Protein AF-A0A9D7B923-F1 (afdb_monomer_lite)

Secondary structure (DSSP, 8-state):
-------------------------------PPEEEEEEEESS---HHHHHHHHHHHHTT-TT-EEEEETTEEEEEEETTS-HHHHHHHHTTSSS-EEE-TTS--TT-------S-HHHHHHHHHHHHHHHHHH-HHHHHHHHH-----

Sequence (149 aa):
MKLKLTESGSRLLRMSCMAIAFTALAHGAWAQAQAVYHFRCDGLLDGITFKHAAENLNGLDAQALLSSDAEFLKVRIDASIPYERILRALNAGARQFQPAVGATAQGFPTRVDTGDPAGDDLRYTIAKEAWIAVHPQQYQQMIGDSPQR

Radius of gyration: 28.77 Å; chains: 1; bounding box: 76×55×81 Å

Structure (mmCIF, N/CA/C/O backbone):
data_AF-A0A9D7B923-F1
#
_entry.id   AF-A0A9D7B923-F1
#
loop_
_atom_site.group_PDB
_atom_site.id
_atom_site.type_symbol
_atom_site.label_atom_id
_atom_site.label_alt_id
_atom_site.label_comp_id
_atom_site.label_asym_id
_atom_site.label_entity_id
_atom_site.label_seq_id
_atom_site.pdbx_PDB_ins_code
_atom_site.Cartn_x
_atom_site.Cartn_y
_atom_site.Cartn_z
_atom_site.occupancy
_atom_site.B_iso_or_equiv
_atom_site.auth_seq_id
_atom_site.auth_comp_id
_atom_site.auth_asym_id
_atom_site.auth_atom_id
_atom_site.pdbx_PDB_model_num
ATOM 1 N N . MET A 1 1 ? -61.642 38.251 54.324 1.00 45.31 1 MET A N 1
ATOM 2 C CA . MET A 1 1 ? -61.702 37.193 53.293 1.00 45.31 1 MET A CA 1
ATOM 3 C C . MET A 1 1 ? -60.296 36.906 52.774 1.00 45.31 1 MET A C 1
ATOM 5 O O . MET A 1 1 ? -59.820 37.653 51.934 1.00 45.31 1 MET A O 1
ATOM 9 N N . LYS A 1 2 ? -59.613 35.891 53.322 1.00 39.62 2 LYS A N 1
ATOM 10 C CA . LYS A 1 2 ? -58.715 34.940 52.626 1.00 39.62 2 LYS A CA 1
ATOM 11 C C . LYS A 1 2 ? -58.104 33.977 53.656 1.00 39.62 2 LYS A C 1
ATOM 13 O O . LYS A 1 2 ? -57.858 34.360 54.794 1.00 39.62 2 LYS A O 1
ATOM 18 N N . LEU A 1 3 ? -58.039 32.713 53.251 1.00 34.59 3 LEU A N 1
ATOM 19 C CA . LEU A 1 3 ? -58.028 31.497 54.063 1.00 34.59 3 LEU A CA 1
ATOM 20 C C . LEU A 1 3 ? -56.738 31.241 54.862 1.00 34.59 3 LEU A C 1
ATOM 22 O O . LEU A 1 3 ? -55.639 31.512 54.388 1.00 34.59 3 LEU A O 1
ATOM 26 N N . LYS A 1 4 ? -56.905 30.601 56.030 1.00 43.16 4 LYS A N 1
ATOM 27 C CA . LYS A 1 4 ? -55.890 29.742 56.656 1.00 43.16 4 LYS A CA 1
ATOM 28 C C . LYS A 1 4 ? -55.718 28.478 55.802 1.00 43.16 4 LYS A C 1
ATOM 30 O O . LYS A 1 4 ? -56.723 27.847 55.487 1.00 43.16 4 LYS A O 1
ATOM 35 N N . LEU A 1 5 ? -54.480 28.074 55.519 1.00 44.47 5 LEU A N 1
ATOM 36 C CA . LEU A 1 5 ? -54.145 26.684 55.198 1.00 44.47 5 LEU A CA 1
ATOM 37 C C . LEU A 1 5 ? -53.118 26.185 56.222 1.00 44.47 5 LEU A C 1
ATOM 39 O O . LEU A 1 5 ? -51.976 26.634 56.264 1.00 44.47 5 LEU A O 1
ATOM 43 N N . THR A 1 6 ? -53.587 25.297 57.086 1.00 47.22 6 THR A N 1
ATOM 44 C CA . THR A 1 6 ? -52.816 24.335 57.879 1.00 47.22 6 THR A CA 1
ATOM 45 C C . THR A 1 6 ? -52.580 23.084 57.041 1.00 47.22 6 THR A C 1
ATOM 47 O O . THR A 1 6 ? -53.530 22.653 56.405 1.00 47.22 6 THR A O 1
ATOM 50 N N . GLU A 1 7 ? -51.376 22.505 57.102 1.00 46.28 7 GLU A N 1
ATOM 51 C CA . GLU A 1 7 ? -51.064 21.054 57.143 1.00 46.28 7 GLU A CA 1
ATOM 52 C C . GLU A 1 7 ? -49.528 20.895 57.060 1.00 46.28 7 GLU A C 1
ATOM 54 O O . GLU A 1 7 ? -48.886 21.412 56.152 1.00 46.28 7 GLU A O 1
ATOM 59 N N . SER A 1 8 ? -48.859 20.470 58.142 1.00 46.41 8 SER A N 1
ATOM 60 C CA . SER A 1 8 ? -48.472 19.066 58.407 1.00 46.41 8 SER A CA 1
ATOM 61 C C . SER A 1 8 ? -47.769 18.442 57.194 1.00 46.41 8 SER A C 1
ATOM 63 O O . SER A 1 8 ? -48.383 18.209 56.170 1.00 46.41 8 SER A O 1
ATOM 65 N N . GLY A 1 9 ? -46.462 18.190 57.198 1.00 40.19 9 GLY A N 1
ATOM 66 C CA . GLY A 1 9 ? -45.768 17.383 58.192 1.00 40.19 9 GLY A CA 1
ATOM 67 C C . GLY A 1 9 ? -45.787 15.913 57.759 1.00 40.19 9 GLY A C 1
ATOM 68 O O . GLY A 1 9 ? -46.853 15.331 57.620 1.00 40.19 9 GLY A O 1
ATOM 69 N N . SER A 1 10 ? -44.590 15.324 57.665 1.00 39.59 10 SER A N 1
ATOM 70 C CA . SER A 1 10 ? -44.256 13.887 57.693 1.00 39.59 10 SER A CA 1
ATOM 71 C C . SER A 1 10 ? -44.030 13.092 56.384 1.00 39.59 10 SER A C 1
ATOM 73 O O . SER A 1 10 ? -44.947 12.726 55.669 1.00 39.59 10 SER A O 1
ATOM 75 N N . ARG A 1 11 ? -42.742 12.723 56.223 1.00 42.50 11 ARG A N 1
ATOM 76 C CA . ARG A 1 11 ? -42.184 11.362 56.014 1.00 42.50 11 ARG A CA 1
ATOM 77 C C . ARG A 1 11 ? -42.463 10.683 54.658 1.00 42.50 11 ARG A C 1
ATOM 79 O O . ARG A 1 11 ? -43.583 10.347 54.328 1.00 42.50 11 ARG A O 1
ATOM 86 N N . LEU A 1 12 ? -41.437 10.552 53.811 1.00 47.22 12 LEU A N 1
ATOM 87 C C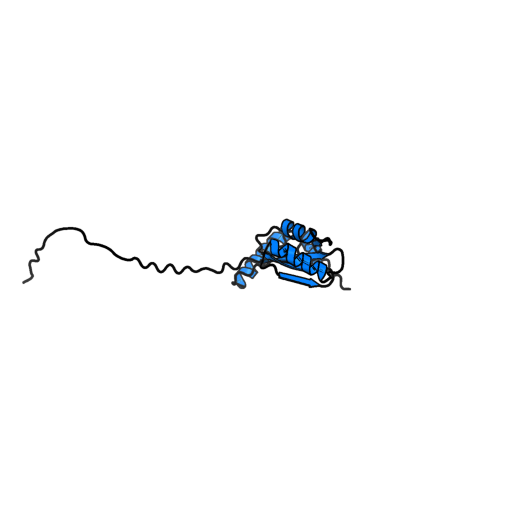A . LEU A 1 12 ? -40.495 9.411 53.725 1.00 47.22 12 LEU A CA 1
ATOM 88 C C . LEU A 1 12 ? -41.120 8.097 53.207 1.00 47.22 12 LEU A C 1
ATOM 90 O O . LEU A 1 12 ? -41.985 7.514 53.846 1.00 47.22 12 LEU A O 1
ATOM 94 N N . LEU A 1 13 ? -40.511 7.610 52.115 1.00 45.00 13 LEU A N 1
ATOM 95 C CA . LEU A 1 13 ? -40.588 6.284 51.484 1.00 45.00 13 LEU A CA 1
ATOM 96 C C . LEU A 1 13 ? -41.872 5.888 50.736 1.00 45.00 13 LEU A C 1
ATOM 98 O O . LEU A 1 13 ? -42.853 5.457 51.331 1.00 45.00 13 LEU A O 1
ATOM 102 N N . ARG A 1 14 ? -41.744 5.810 49.404 1.00 44.84 14 ARG A N 1
ATOM 103 C CA . ARG A 1 14 ? -41.861 4.566 48.606 1.00 44.84 14 ARG A CA 1
ATOM 104 C C . ARG A 1 14 ? -41.412 4.866 47.167 1.00 44.84 14 ARG A C 1
ATOM 106 O O . ARG A 1 14 ? -41.916 5.784 46.543 1.00 44.84 14 ARG A O 1
ATOM 113 N N . MET A 1 15 ? -40.268 4.302 46.775 1.00 39.12 15 MET A N 1
ATOM 114 C CA . MET A 1 15 ? -40.168 3.176 45.826 1.00 39.12 15 MET A CA 1
ATOM 115 C C . MET A 1 15 ? -40.487 3.592 44.381 1.00 39.12 15 MET A C 1
ATOM 117 O O . MET A 1 15 ? -41.631 3.854 44.049 1.00 39.12 15 MET A O 1
ATOM 121 N N . SER A 1 16 ? -39.460 3.827 43.560 1.00 42.50 16 SER A N 1
ATOM 122 C CA . SER A 1 16 ? -38.856 2.830 42.648 1.00 42.50 16 SER A CA 1
ATOM 123 C C . SER A 1 16 ? -39.647 2.679 41.347 1.00 42.50 16 SER A C 1
ATOM 125 O O . SER A 1 16 ? -40.755 2.164 41.372 1.00 42.50 16 SER A O 1
ATOM 127 N N . CYS A 1 17 ? -39.051 3.059 40.212 1.00 34.62 17 CYS A N 1
ATOM 128 C CA . CYS A 1 17 ? -38.683 2.122 39.139 1.00 34.62 17 CYS A CA 1
ATOM 129 C C . CYS A 1 17 ? -38.390 2.832 37.808 1.00 34.62 17 CYS A C 1
ATOM 131 O O . CYS A 1 17 ? -39.161 3.652 37.329 1.00 34.62 17 CYS A O 1
ATOM 133 N N . MET A 1 18 ? -37.289 2.380 37.203 1.00 44.44 18 MET A N 1
ATOM 134 C CA . MET A 1 18 ? -36.939 2.434 35.783 1.00 44.44 18 MET A CA 1
ATOM 135 C C . MET A 1 18 ? -36.620 3.792 35.155 1.00 44.44 18 MET A C 1
ATOM 137 O O . MET A 1 18 ? -37.385 4.394 34.410 1.00 44.44 18 MET A O 1
ATOM 141 N N . ALA A 1 19 ? -35.347 4.143 35.330 1.00 47.00 19 ALA A N 1
ATOM 142 C CA . ALA A 1 19 ? -34.530 4.650 34.243 1.00 47.00 19 ALA A CA 1
ATOM 143 C C . ALA A 1 19 ? -34.692 3.767 32.990 1.00 47.00 19 ALA A C 1
ATOM 145 O O . ALA A 1 19 ? -34.266 2.614 32.980 1.00 47.00 19 ALA A O 1
ATOM 146 N N . ILE A 1 20 ? -35.263 4.325 31.926 1.00 50.69 20 ILE A N 1
ATOM 147 C CA . ILE A 1 20 ? -34.960 3.891 30.562 1.00 50.69 20 ILE A CA 1
ATOM 148 C C . ILE A 1 20 ? -34.085 4.994 29.980 1.00 50.69 20 ILE A C 1
ATOM 150 O O . ILE A 1 20 ? -34.534 5.877 29.253 1.00 50.69 20 ILE A O 1
ATOM 154 N N . ALA A 1 21 ? -32.810 4.965 30.366 1.00 46.59 21 ALA A N 1
ATOM 155 C CA . ALA A 1 21 ? -31.780 5.528 29.521 1.00 46.59 21 ALA A CA 1
ATOM 156 C C . ALA A 1 21 ? -31.764 4.649 28.269 1.00 46.59 21 ALA A C 1
ATOM 158 O O . ALA A 1 21 ? -31.227 3.544 28.285 1.00 46.59 21 ALA A O 1
ATOM 159 N N . PHE A 1 22 ? -32.420 5.109 27.204 1.00 44.16 22 PHE A N 1
ATOM 160 C CA . PHE A 1 22 ? -32.142 4.624 25.861 1.00 44.16 22 PHE A CA 1
ATOM 161 C C . PHE A 1 22 ? -30.697 5.032 25.556 1.00 44.16 22 PHE A C 1
ATOM 163 O O . PHE A 1 22 ? -30.426 6.074 24.963 1.00 44.16 22 PHE A O 1
ATOM 170 N N . THR A 1 23 ? -29.740 4.225 26.012 1.00 48.28 23 THR A N 1
ATOM 171 C CA . THR A 1 23 ? -28.435 4.133 25.379 1.00 48.28 23 THR A CA 1
ATOM 172 C C . THR A 1 23 ? -28.710 3.611 23.982 1.00 48.28 23 THR A C 1
ATOM 174 O O . THR A 1 23 ? -28.737 2.410 23.723 1.00 48.28 23 THR A O 1
ATOM 177 N N . ALA A 1 24 ? -28.946 4.545 23.061 1.00 46.66 24 ALA A N 1
ATOM 178 C CA . ALA A 1 24 ? -28.570 4.338 21.685 1.00 46.66 24 ALA A CA 1
ATOM 179 C C . ALA A 1 24 ? -27.081 3.990 21.727 1.00 46.66 24 ALA A C 1
ATOM 181 O O . ALA A 1 24 ? -26.216 4.862 21.783 1.00 46.66 24 ALA A O 1
ATOM 182 N N . LEU A 1 25 ? -26.789 2.690 21.773 1.00 48.19 25 LEU A N 1
ATOM 183 C CA . LEU A 1 25 ? -25.551 2.138 21.267 1.00 48.19 25 LEU A CA 1
ATOM 184 C C . LEU A 1 25 ? -25.547 2.495 19.785 1.00 48.19 25 LEU A C 1
ATOM 186 O O . LEU A 1 25 ? -25.887 1.683 18.924 1.00 48.19 25 LEU A O 1
ATOM 190 N N . ALA A 1 26 ? -25.184 3.746 19.504 1.00 48.62 26 ALA A N 1
ATOM 191 C CA . ALA A 1 26 ? -24.460 4.094 18.313 1.00 48.62 26 ALA A CA 1
ATOM 192 C C . ALA A 1 26 ? -23.210 3.214 18.357 1.00 48.62 26 ALA A C 1
ATOM 194 O O . ALA A 1 26 ? -22.151 3.605 18.841 1.00 48.62 26 ALA A O 1
ATOM 195 N N . HIS A 1 27 ? -23.366 1.980 17.883 1.00 44.25 27 HIS A N 1
ATOM 196 C CA . HIS A 1 27 ? -22.305 1.284 17.197 1.00 44.25 27 HIS A CA 1
ATOM 197 C C . HIS A 1 27 ? -21.998 2.186 16.010 1.00 44.25 27 HIS A C 1
ATOM 199 O O . HIS A 1 27 ? -22.520 1.995 14.914 1.00 44.25 27 HIS A O 1
ATOM 205 N N . GLY A 1 28 ? -21.231 3.251 16.261 1.00 45.72 28 GLY A N 1
ATOM 206 C CA . GLY A 1 28 ? -20.488 3.890 15.206 1.00 45.72 28 GLY A CA 1
ATOM 207 C C . GLY A 1 28 ? -19.763 2.737 14.547 1.00 45.72 28 GLY A C 1
ATOM 208 O O . GLY A 1 28 ? -18.985 2.044 15.198 1.00 45.72 28 GLY A O 1
ATOM 209 N N . ALA A 1 29 ? -20.105 2.443 13.302 1.00 47.56 29 ALA A N 1
ATOM 210 C CA . ALA A 1 29 ? -19.174 1.762 12.440 1.00 47.56 29 ALA A CA 1
ATOM 211 C C . ALA A 1 29 ? -17.992 2.729 12.375 1.00 47.56 29 ALA A C 1
ATOM 213 O O . ALA A 1 29 ? -18.034 3.716 11.643 1.00 47.56 29 ALA A O 1
ATOM 214 N N . TRP A 1 30 ? -17.014 2.544 13.263 1.00 51.00 30 TRP A N 1
ATOM 215 C CA . TRP A 1 30 ? -15.737 3.219 13.147 1.00 51.00 30 TRP A CA 1
ATOM 216 C C . TRP A 1 30 ? -15.220 2.726 11.806 1.00 51.00 30 TRP A C 1
ATOM 218 O O . TRP A 1 30 ? -14.840 1.562 11.690 1.00 51.00 30 TRP A O 1
ATOM 228 N N . ALA A 1 31 ? -15.341 3.556 10.770 1.00 56.06 31 ALA A N 1
ATOM 229 C CA . ALA A 1 31 ? -14.687 3.301 9.506 1.00 56.06 31 ALA A CA 1
ATOM 230 C C . ALA A 1 31 ? -13.211 3.111 9.860 1.00 56.06 31 ALA A C 1
ATOM 232 O O . ALA A 1 31 ? -12.550 4.060 10.285 1.00 56.06 31 ALA A O 1
ATOM 233 N N . GLN A 1 32 ? -12.736 1.862 9.832 1.00 64.94 32 GLN A N 1
ATOM 234 C CA . GLN A 1 32 ? -11.333 1.577 10.089 1.00 64.94 32 GLN A CA 1
ATOM 235 C C . GLN A 1 32 ? -10.568 2.344 9.021 1.00 64.94 32 GLN A C 1
ATOM 237 O O . GLN A 1 32 ? -10.787 2.125 7.829 1.00 64.94 32 GLN A O 1
ATOM 242 N N . ALA A 1 33 ? -9.749 3.305 9.445 1.00 77.31 33 ALA A N 1
ATOM 243 C CA . ALA A 1 33 ? -8.939 4.079 8.525 1.00 77.31 33 ALA A CA 1
ATOM 244 C C . ALA A 1 33 ? -8.099 3.090 7.709 1.00 77.31 33 ALA A C 1
ATOM 246 O O . ALA A 1 33 ? -7.340 2.312 8.282 1.00 77.31 33 ALA A O 1
ATOM 247 N N . GLN A 1 34 ? -8.269 3.075 6.389 1.00 82.62 34 GLN A N 1
ATOM 248 C CA . GLN A 1 34 ? -7.497 2.207 5.506 1.00 82.62 34 GLN A CA 1
ATOM 249 C C . GLN A 1 34 ? -6.361 3.006 4.872 1.00 82.62 34 GLN A C 1
ATOM 251 O O . GLN A 1 34 ? -6.581 4.083 4.320 1.00 82.62 34 GLN A O 1
ATOM 256 N N . ALA A 1 35 ? -5.150 2.465 4.936 1.00 81.69 35 ALA A N 1
ATOM 257 C CA . ALA A 1 35 ? -3.984 2.968 4.230 1.00 81.69 35 ALA A CA 1
ATOM 258 C C . ALA A 1 35 ? -3.813 2.229 2.899 1.00 81.69 35 ALA A C 1
ATOM 260 O O . ALA A 1 35 ? -4.223 1.077 2.746 1.00 81.69 35 ALA A O 1
ATOM 261 N N . VAL A 1 36 ? -3.196 2.901 1.927 1.00 86.62 36 VAL A N 1
ATOM 262 C CA . VAL A 1 36 ? -2.882 2.330 0.615 1.00 86.62 36 VAL A CA 1
ATOM 263 C C . VAL A 1 36 ? -1.372 2.312 0.425 1.00 86.62 36 VAL A C 1
ATOM 265 O O . VAL A 1 36 ? -0.727 3.356 0.478 1.00 86.62 36 VAL A O 1
ATOM 268 N N . TYR A 1 37 ? -0.829 1.129 0.157 1.00 85.56 37 TYR A N 1
ATOM 269 C CA . TYR A 1 37 ? 0.584 0.888 -0.102 1.00 85.56 37 TYR A CA 1
ATOM 270 C C . TYR A 1 37 ? 0.784 0.296 -1.487 1.00 85.56 37 TYR A C 1
ATOM 272 O O . TYR A 1 37 ? -0.090 -0.380 -2.033 1.00 85.56 37 TYR A O 1
ATOM 280 N N . HIS A 1 38 ? 1.961 0.533 -2.043 1.00 88.62 38 HIS A N 1
ATOM 281 C CA . HIS A 1 38 ? 2.341 0.040 -3.353 1.00 88.62 38 HIS A CA 1
ATOM 282 C C . HIS A 1 38 ? 3.679 -0.677 -3.254 1.00 88.62 38 HIS A C 1
ATOM 284 O O . HIS A 1 38 ? 4.656 -0.164 -2.700 1.00 88.62 38 HIS A O 1
ATOM 290 N N . PHE A 1 39 ? 3.715 -1.867 -3.827 1.00 90.31 39 PHE A N 1
ATOM 291 C CA . PHE A 1 39 ? 4.875 -2.732 -3.841 1.00 90.31 39 PHE A CA 1
ATOM 292 C C . PHE A 1 39 ? 5.202 -3.111 -5.273 1.00 90.31 39 PHE A C 1
ATOM 294 O O . PHE A 1 39 ? 4.320 -3.199 -6.125 1.00 90.31 39 PHE A O 1
ATOM 301 N N . ARG A 1 40 ? 6.482 -3.345 -5.524 1.00 91.75 40 ARG A N 1
ATOM 302 C CA . ARG A 1 40 ? 6.984 -3.940 -6.753 1.00 91.75 40 ARG A CA 1
ATOM 303 C C . ARG A 1 40 ? 7.479 -5.341 -6.426 1.00 91.75 40 ARG A C 1
ATOM 305 O O . ARG A 1 40 ? 8.251 -5.509 -5.486 1.00 91.75 40 ARG A O 1
ATOM 312 N N . CYS A 1 41 ? 7.024 -6.325 -7.179 1.00 93.00 41 CYS A N 1
ATOM 313 C CA . CYS A 1 41 ? 7.484 -7.703 -7.127 1.00 93.00 41 CYS A CA 1
ATOM 314 C C . CYS A 1 41 ? 8.768 -7.853 -7.965 1.00 93.00 41 CYS A C 1
ATOM 316 O O . CYS A 1 41 ? 8.960 -7.142 -8.951 1.00 93.00 41 CYS A O 1
ATOM 318 N N . ASP A 1 42 ? 9.652 -8.777 -7.588 1.00 90.56 42 ASP A N 1
ATOM 319 C CA . ASP A 1 42 ? 10.888 -9.110 -8.321 1.00 90.56 42 ASP A CA 1
ATOM 320 C C . ASP A 1 42 ? 10.659 -9.783 -9.694 1.00 90.56 42 ASP A C 1
ATOM 322 O O . ASP A 1 42 ? 11.606 -10.081 -10.423 1.00 90.56 42 ASP A O 1
ATOM 326 N N . GLY A 1 43 ? 9.397 -10.002 -10.060 1.00 88.25 43 GLY A N 1
ATOM 327 C CA . GLY A 1 43 ? 8.949 -10.512 -11.346 1.00 88.25 43 GLY A CA 1
ATOM 328 C C . GLY A 1 43 ? 7.454 -10.267 -11.546 1.00 88.25 43 GLY A C 1
ATOM 329 O O . GLY A 1 43 ? 6.790 -9.670 -10.697 1.00 88.25 43 GLY A O 1
ATOM 330 N N . LEU A 1 44 ? 6.914 -10.753 -12.666 1.00 88.00 44 LEU A N 1
ATOM 331 C CA . LEU A 1 44 ? 5.484 -10.650 -12.965 1.00 88.00 44 LEU A CA 1
ATOM 332 C C . LEU A 1 44 ? 4.638 -11.312 -11.868 1.00 88.00 44 LEU A C 1
ATOM 334 O O . LEU A 1 44 ? 4.914 -12.444 -11.461 1.00 88.00 44 LEU A O 1
ATOM 338 N N . LEU A 1 45 ? 3.587 -10.615 -11.429 1.00 90.25 45 LEU A N 1
ATOM 339 C CA . LEU A 1 45 ? 2.584 -11.157 -10.517 1.00 90.25 45 LEU A CA 1
ATOM 340 C C . LEU A 1 45 ? 1.684 -12.131 -11.275 1.00 90.25 45 LEU A C 1
ATOM 342 O O . LEU A 1 45 ? 0.723 -11.741 -11.936 1.00 90.25 45 LEU A O 1
ATOM 346 N N . ASP A 1 46 ? 2.001 -13.418 -11.172 1.00 91.81 46 ASP A N 1
ATOM 347 C CA . ASP A 1 46 ? 1.093 -14.479 -11.590 1.00 91.81 46 ASP A CA 1
ATOM 348 C C . ASP A 1 46 ? -0.015 -14.720 -10.547 1.00 91.81 46 ASP A C 1
ATOM 350 O O . ASP A 1 46 ? 0.024 -14.232 -9.412 1.00 91.81 46 ASP A O 1
ATOM 354 N N . GLY A 1 47 ? -1.033 -15.494 -10.933 1.00 91.69 47 GLY A N 1
ATOM 355 C CA . GLY A 1 47 ? -2.172 -15.778 -10.057 1.00 91.69 47 GLY A CA 1
ATOM 356 C C . GLY A 1 47 ? -1.789 -16.512 -8.767 1.00 91.69 47 GLY A C 1
ATOM 357 O O . GLY A 1 47 ? -2.459 -16.342 -7.752 1.00 91.69 47 GLY A O 1
ATOM 358 N N . ILE A 1 48 ? -0.705 -17.295 -8.778 1.00 93.69 48 ILE A N 1
ATOM 359 C CA . ILE A 1 48 ? -0.223 -18.031 -7.600 1.00 93.69 48 ILE A CA 1
ATOM 360 C C . ILE A 1 48 ? 0.424 -17.063 -6.607 1.00 93.69 48 ILE A C 1
ATOM 362 O O . ILE A 1 48 ? 0.073 -17.057 -5.428 1.00 93.69 48 ILE A O 1
ATOM 366 N N . THR A 1 49 ? 1.318 -16.202 -7.086 1.00 93.44 49 THR A N 1
ATOM 367 C CA . THR A 1 49 ? 1.981 -15.163 -6.292 1.00 93.44 49 THR A CA 1
ATOM 368 C C . THR A 1 49 ? 0.957 -14.195 -5.711 1.00 93.44 49 THR A C 1
ATOM 370 O O . THR A 1 49 ? 0.998 -13.904 -4.516 1.00 93.44 49 THR A O 1
ATOM 373 N N . PHE A 1 50 ? 0.003 -13.736 -6.529 1.00 94.88 50 PHE A N 1
ATOM 374 C CA . PHE A 1 50 ? -1.073 -12.856 -6.076 1.00 94.88 50 PHE A CA 1
ATOM 375 C C . PHE A 1 50 ? -1.929 -13.520 -4.990 1.00 94.88 50 PHE A C 1
ATOM 377 O O . PHE A 1 50 ? -2.218 -12.902 -3.965 1.00 94.88 50 PHE A O 1
ATOM 384 N N . LYS A 1 51 ? -2.294 -14.796 -5.176 1.00 95.44 51 LYS A N 1
ATOM 385 C CA . LYS A 1 51 ? -3.061 -15.559 -4.185 1.00 95.44 51 LYS A CA 1
ATOM 386 C C . LYS A 1 51 ? -2.312 -15.674 -2.856 1.00 95.44 51 LYS A C 1
ATOM 388 O O . LYS A 1 51 ? -2.901 -15.396 -1.817 1.00 95.44 51 LYS A O 1
ATOM 393 N N . HIS A 1 52 ? -1.026 -16.018 -2.880 1.00 95.38 52 HIS A N 1
ATOM 394 C CA . HIS A 1 52 ? -0.219 -16.084 -1.660 1.00 95.38 52 HIS A CA 1
ATOM 395 C C . HIS A 1 52 ? -0.093 -14.724 -0.967 1.00 95.38 52 HIS A C 1
ATOM 397 O O . HIS A 1 52 ? -0.207 -14.652 0.254 1.00 95.38 52 HIS A O 1
ATOM 403 N N . ALA A 1 53 ? 0.082 -13.637 -1.725 1.00 95.50 53 ALA A N 1
ATOM 404 C CA . ALA A 1 53 ? 0.082 -12.290 -1.162 1.00 95.50 53 ALA A CA 1
ATOM 405 C C . ALA A 1 53 ? -1.251 -11.973 -0.460 1.00 95.50 53 ALA A C 1
ATOM 407 O O . ALA A 1 53 ? -1.246 -11.467 0.662 1.00 95.50 53 ALA A O 1
ATOM 408 N N . ALA A 1 54 ? -2.386 -12.320 -1.076 1.00 96.00 54 ALA A N 1
ATOM 409 C CA . ALA A 1 54 ? -3.707 -12.133 -0.480 1.00 96.00 54 ALA A CA 1
ATOM 410 C C . ALA A 1 54 ? -3.893 -12.961 0.802 1.00 96.00 54 ALA A C 1
ATOM 412 O O . ALA A 1 54 ? -4.346 -12.425 1.808 1.00 96.00 54 ALA A O 1
ATOM 413 N N . GLU A 1 55 ? -3.502 -14.238 0.802 1.00 97.12 55 GLU A N 1
ATOM 414 C CA . GLU A 1 55 ? -3.583 -15.114 1.981 1.00 97.12 55 GLU A CA 1
ATOM 415 C C . GLU A 1 55 ? -2.714 -14.600 3.138 1.00 97.12 55 GLU A C 1
ATOM 417 O O . GLU A 1 55 ? -3.174 -14.537 4.281 1.00 97.12 55 GLU A O 1
ATOM 422 N N . ASN A 1 56 ? -1.485 -14.169 2.842 1.00 96.19 56 ASN A N 1
ATOM 423 C CA . ASN A 1 56 ? -0.569 -13.628 3.844 1.00 96.19 56 ASN A CA 1
ATOM 424 C C . ASN A 1 56 ? -1.099 -12.324 4.456 1.00 96.19 56 ASN A C 1
ATOM 426 O O . ASN A 1 56 ? -0.999 -12.128 5.668 1.00 96.19 56 ASN A O 1
ATOM 430 N N . LEU A 1 57 ? -1.681 -11.439 3.640 1.00 96.25 57 LEU A N 1
ATOM 431 C CA . LEU A 1 57 ? -2.268 -10.188 4.122 1.00 96.25 57 LEU A CA 1
ATOM 432 C C . LEU A 1 57 ? -3.596 -10.397 4.849 1.00 96.25 57 LEU A C 1
ATOM 434 O O . LEU A 1 57 ? -3.848 -9.693 5.821 1.00 96.25 57 LEU A O 1
ATOM 438 N N . ASN A 1 58 ? -4.390 -11.399 4.470 1.00 95.50 58 ASN A N 1
ATOM 439 C CA . ASN A 1 58 ? -5.608 -11.775 5.189 1.00 95.50 58 ASN A CA 1
ATOM 440 C C . ASN A 1 58 ? -5.318 -12.200 6.643 1.00 95.50 58 ASN A C 1
ATOM 442 O O . ASN A 1 58 ? -6.153 -12.015 7.524 1.00 95.50 58 ASN A O 1
ATOM 446 N N . GLY A 1 59 ? -4.118 -12.731 6.914 1.00 93.38 59 GLY A N 1
ATOM 447 C CA . GLY A 1 59 ? -3.651 -13.013 8.276 1.00 93.38 59 GLY A CA 1
ATOM 448 C C . GLY A 1 59 ? -3.325 -11.766 9.111 1.00 93.38 59 GLY A C 1
ATOM 449 O O . GLY A 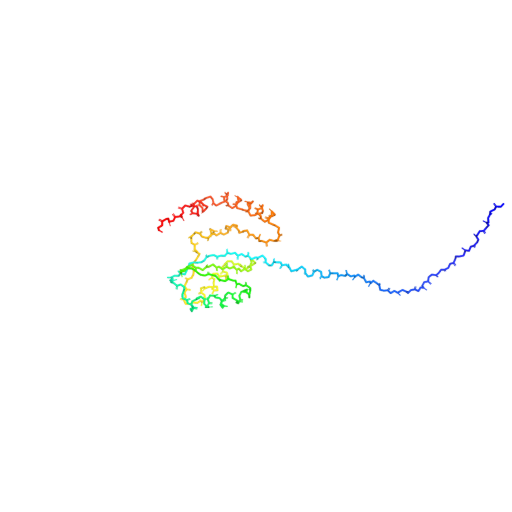1 59 ? -3.249 -11.861 10.336 1.00 93.38 59 GLY A O 1
ATOM 450 N N . LEU A 1 60 ? -3.127 -10.609 8.472 1.00 93.81 60 LEU A N 1
ATOM 451 C CA . LEU A 1 60 ? -2.927 -9.316 9.133 1.00 93.81 60 LEU A CA 1
ATOM 452 C C . LEU A 1 60 ? -4.236 -8.527 9.243 1.00 93.81 60 LEU A C 1
ATOM 454 O O . LEU A 1 60 ? -4.514 -7.950 10.290 1.00 93.81 60 LEU A O 1
ATOM 458 N N . ASP A 1 61 ? -5.018 -8.514 8.166 1.00 95.62 61 ASP A N 1
ATOM 459 C CA . ASP A 1 61 ? -6.286 -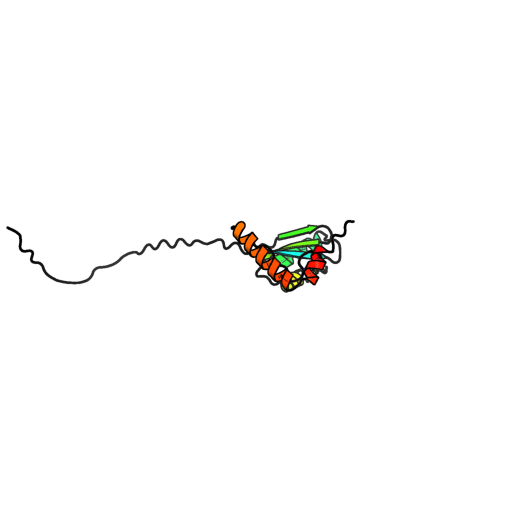7.804 8.040 1.00 95.62 61 ASP A CA 1
ATOM 460 C C . ASP A 1 61 ? -7.215 -8.569 7.090 1.00 95.62 61 ASP A C 1
ATOM 462 O O . ASP A 1 61 ? -6.965 -8.666 5.887 1.00 95.62 61 ASP A O 1
ATOM 466 N N . ALA A 1 62 ? -8.328 -9.071 7.624 1.00 94.56 62 ALA A N 1
ATOM 467 C CA . ALA A 1 62 ? -9.333 -9.789 6.844 1.00 94.56 62 ALA A CA 1
ATOM 468 C C . ALA A 1 62 ? -10.083 -8.898 5.831 1.00 94.56 62 ALA A C 1
ATOM 470 O O . ALA A 1 62 ? -10.823 -9.408 4.991 1.00 94.56 62 ALA A O 1
ATOM 471 N N . GLN A 1 63 ? -9.936 -7.573 5.919 1.00 93.12 63 GLN A N 1
ATOM 472 C CA . GLN A 1 63 ? -10.508 -6.589 4.995 1.00 93.12 63 GLN A CA 1
ATOM 473 C C . GLN A 1 63 ? -9.479 -6.052 3.987 1.00 93.12 63 GLN A C 1
ATOM 475 O O . GLN A 1 63 ? -9.789 -5.117 3.237 1.00 93.12 63 GLN A O 1
ATOM 480 N N . ALA A 1 64 ? -8.272 -6.630 3.943 1.00 94.12 64 ALA A N 1
ATOM 481 C CA . ALA A 1 64 ? -7.242 -6.224 3.000 1.00 94.12 64 ALA A CA 1
ATOM 482 C C . ALA A 1 64 ? -7.724 -6.406 1.552 1.00 94.12 64 ALA A C 1
ATOM 484 O O . ALA A 1 64 ? -8.143 -7.491 1.147 1.00 94.12 64 ALA A O 1
ATOM 485 N N . LEU A 1 65 ? -7.626 -5.348 0.744 1.00 93.88 65 LEU A N 1
ATOM 486 C CA . LEU A 1 65 ? -7.892 -5.406 -0.692 1.00 93.88 65 LEU A CA 1
ATOM 487 C C . LEU A 1 65 ? -6.598 -5.293 -1.482 1.00 93.88 65 LEU A C 1
ATOM 489 O O . LEU A 1 65 ? -5.764 -4.427 -1.220 1.00 93.88 65 LEU A O 1
ATOM 493 N N . LEU A 1 66 ? -6.467 -6.148 -2.490 1.00 94.19 66 LEU A N 1
ATOM 494 C CA . LEU A 1 66 ? -5.310 -6.198 -3.365 1.00 94.19 66 LEU A CA 1
ATOM 495 C C . LEU A 1 66 ? -5.744 -5.926 -4.804 1.00 94.19 66 LEU A C 1
ATOM 497 O O . LEU A 1 66 ? -6.783 -6.399 -5.260 1.00 94.19 66 LEU A O 1
ATOM 501 N N . SER A 1 67 ? -4.921 -5.183 -5.529 1.00 93.19 67 SER A N 1
ATOM 502 C CA . SER A 1 67 ? -5.008 -5.038 -6.979 1.00 93.19 67 SER A CA 1
ATOM 503 C C . SER A 1 67 ? -3.601 -5.097 -7.551 1.00 93.19 67 SER A C 1
ATOM 505 O O . SER A 1 67 ? -2.669 -4.595 -6.926 1.00 93.19 67 SER A O 1
ATOM 507 N N . SER A 1 68 ? -3.428 -5.725 -8.707 1.00 90.94 68 SER A N 1
ATOM 508 C CA . SER A 1 68 ? -2.123 -5.884 -9.344 1.00 90.94 68 SER A CA 1
ATOM 509 C C . SER A 1 68 ? -2.130 -5.379 -10.776 1.00 90.94 68 SER A C 1
ATOM 511 O O . SER A 1 68 ? -3.117 -5.562 -11.488 1.00 90.94 68 SER A O 1
ATOM 513 N N . ASP A 1 69 ? -0.999 -4.830 -11.200 1.00 87.25 69 ASP A N 1
ATOM 514 C CA . ASP A 1 69 ? -0.716 -4.465 -12.585 1.00 87.25 69 ASP A CA 1
ATOM 515 C C . ASP A 1 69 ? 0.728 -4.858 -12.926 1.00 87.25 69 ASP A C 1
ATOM 517 O O . ASP A 1 69 ? 1.676 -4.310 -12.364 1.00 87.25 69 ASP A O 1
ATOM 521 N N . ALA A 1 70 ? 0.894 -5.852 -13.804 1.00 88.50 70 ALA A N 1
ATOM 522 C CA . ALA A 1 70 ? 2.173 -6.470 -14.158 1.00 88.50 70 ALA A CA 1
ATOM 523 C C . ALA A 1 70 ? 3.022 -6.896 -12.938 1.00 88.50 70 ALA A C 1
ATOM 525 O O . ALA A 1 70 ? 2.802 -7.960 -12.366 1.00 88.50 70 ALA A O 1
ATOM 526 N N . GLU A 1 71 ? 4.014 -6.097 -12.554 1.00 88.94 71 GLU A N 1
ATOM 527 C CA . GLU A 1 71 ? 4.910 -6.335 -11.412 1.00 88.94 71 GLU A CA 1
ATOM 528 C C . GLU A 1 71 ? 4.544 -5.501 -10.175 1.00 88.94 71 GLU A C 1
ATOM 530 O O . GLU A 1 71 ? 5.191 -5.613 -9.135 1.00 88.94 71 GLU A O 1
ATOM 535 N N . PHE A 1 72 ? 3.504 -4.674 -10.255 1.00 88.88 72 PHE A N 1
ATOM 536 C CA . PHE A 1 72 ? 3.059 -3.809 -9.172 1.00 88.88 72 PHE A CA 1
ATOM 537 C C . PHE A 1 72 ? 1.878 -4.410 -8.421 1.00 88.88 72 PHE A C 1
ATOM 539 O O . PHE A 1 72 ? 0.932 -4.932 -9.010 1.00 88.88 72 PHE A O 1
ATOM 546 N N . LEU A 1 73 ? 1.910 -4.271 -7.099 1.00 92.25 73 LEU A N 1
ATOM 547 C CA . LEU A 1 73 ? 0.844 -4.656 -6.190 1.00 92.25 73 LEU A CA 1
ATOM 548 C C . LEU A 1 73 ? 0.408 -3.440 -5.375 1.00 92.25 73 LEU A C 1
ATOM 550 O O . LEU A 1 73 ? 1.195 -2.868 -4.621 1.00 92.25 73 LEU A O 1
ATOM 554 N N . LYS A 1 74 ? -0.862 -3.068 -5.496 1.00 92.38 74 LYS A N 1
ATOM 555 C CA . LYS A 1 74 ? -1.536 -2.090 -4.647 1.00 92.38 74 LYS A CA 1
ATOM 556 C C . LYS A 1 74 ? -2.265 -2.825 -3.529 1.00 92.38 74 LYS A C 1
ATOM 558 O O . LYS A 1 74 ? -3.083 -3.702 -3.795 1.00 92.38 74 LYS A O 1
ATOM 563 N N . VAL A 1 75 ? -1.999 -2.430 -2.293 1.00 92.88 75 VAL A N 1
ATOM 564 C CA . VAL A 1 75 ? -2.575 -3.013 -1.081 1.00 92.88 75 VAL A CA 1
ATOM 565 C C . VAL A 1 75 ? -3.330 -1.928 -0.336 1.00 92.88 75 VAL A C 1
ATOM 567 O O . VAL A 1 75 ? -2.745 -0.908 0.014 1.00 92.88 75 VAL A O 1
ATOM 570 N N . ARG A 1 76 ? -4.615 -2.146 -0.073 1.00 92.81 76 ARG A N 1
ATOM 571 C CA . ARG A 1 76 ? -5.415 -1.338 0.847 1.00 92.81 76 ARG A CA 1
ATOM 572 C C . ARG A 1 76 ? -5.661 -2.154 2.107 1.00 92.81 76 ARG A C 1
ATOM 574 O O . ARG A 1 76 ? -6.195 -3.252 2.001 1.00 92.81 76 ARG A O 1
ATOM 581 N N . ILE A 1 77 ? -5.262 -1.640 3.260 1.00 91.00 77 ILE A N 1
ATOM 582 C CA . ILE A 1 77 ? -5.238 -2.390 4.522 1.00 91.00 77 ILE A CA 1
ATOM 583 C C . ILE A 1 77 ? -5.460 -1.446 5.708 1.00 91.00 77 ILE A C 1
ATOM 585 O O . ILE A 1 77 ? -5.259 -0.241 5.560 1.00 91.00 77 ILE A O 1
ATOM 589 N N . ASP A 1 78 ? -5.878 -1.958 6.864 1.00 88.94 78 ASP A N 1
ATOM 590 C CA . ASP A 1 78 ? -5.995 -1.188 8.109 1.00 88.94 78 ASP A CA 1
ATOM 591 C C . ASP A 1 78 ? -4.718 -0.362 8.387 1.00 88.94 78 ASP A C 1
ATOM 593 O O . ASP A 1 78 ? -3.601 -0.883 8.450 1.00 88.94 78 ASP A O 1
ATOM 597 N N . ALA A 1 79 ? -4.888 0.954 8.541 1.00 82.44 79 ALA A N 1
ATOM 598 C CA . ALA A 1 79 ? -3.807 1.924 8.704 1.00 82.44 79 ALA A CA 1
ATOM 599 C C . ALA A 1 79 ? -3.044 1.783 10.030 1.00 82.44 79 ALA A C 1
ATOM 601 O O . ALA A 1 79 ? -1.955 2.340 10.172 1.00 82.44 79 ALA A O 1
ATOM 602 N N . SER A 1 80 ? -3.592 1.058 11.008 1.00 83.50 80 SER A N 1
ATOM 603 C CA . SER A 1 80 ? -2.890 0.738 12.256 1.00 83.50 80 SER A CA 1
ATOM 604 C C . SER A 1 80 ? -1.799 -0.319 12.071 1.00 83.50 80 SER A C 1
ATOM 606 O O . SER A 1 80 ? -0.949 -0.482 12.950 1.00 83.50 80 SER A O 1
ATOM 608 N N . ILE A 1 81 ? -1.791 -1.031 10.939 1.00 82.62 81 ILE A N 1
ATOM 609 C CA . ILE A 1 81 ? -0.813 -2.079 10.656 1.00 82.62 81 ILE A CA 1
ATOM 610 C C . ILE A 1 81 ? 0.495 -1.441 10.175 1.00 82.62 81 ILE A C 1
ATOM 612 O O . ILE A 1 81 ? 0.515 -0.788 9.131 1.00 82.62 81 ILE A O 1
ATOM 616 N N . PRO A 1 82 ? 1.620 -1.653 10.886 1.00 83.31 82 PRO A N 1
ATOM 617 C CA . PRO A 1 82 ? 2.896 -1.076 10.489 1.00 83.31 82 PRO A CA 1
ATOM 618 C C . PRO A 1 82 ? 3.356 -1.591 9.125 1.00 83.31 82 PRO A C 1
ATOM 620 O O . PRO A 1 82 ? 3.268 -2.791 8.839 1.00 83.31 82 PRO A O 1
ATOM 623 N N . TYR A 1 83 ? 3.930 -0.698 8.323 1.00 79.94 83 TYR A N 1
ATOM 624 C CA . TYR A 1 83 ? 4.431 -0.993 6.981 1.00 79.94 83 TYR A CA 1
ATOM 625 C C . TYR A 1 83 ? 5.364 -2.214 6.941 1.00 79.94 83 TYR A C 1
ATOM 627 O O . TYR A 1 83 ? 5.255 -3.077 6.070 1.00 79.94 83 TYR A O 1
ATOM 635 N N . GLU A 1 84 ? 6.247 -2.345 7.927 1.00 82.75 84 GLU A N 1
ATOM 636 C CA . GLU A 1 84 ? 7.233 -3.421 8.024 1.00 82.75 84 GLU A CA 1
ATOM 637 C C . GLU A 1 84 ? 6.571 -4.786 8.229 1.00 82.75 84 GLU A C 1
ATOM 639 O O . GLU A 1 84 ? 7.118 -5.809 7.810 1.00 82.75 84 GLU A O 1
ATOM 644 N N . ARG A 1 85 ? 5.393 -4.824 8.867 1.00 87.81 85 ARG A N 1
ATOM 645 C CA . ARG A 1 85 ? 4.611 -6.059 9.001 1.00 87.81 85 ARG A CA 1
ATOM 646 C C . ARG A 1 85 ? 3.985 -6.460 7.676 1.00 87.81 85 ARG A C 1
ATOM 648 O O . ARG A 1 85 ? 4.029 -7.642 7.345 1.00 87.81 85 ARG A O 1
ATOM 655 N N . ILE A 1 86 ? 3.480 -5.492 6.916 1.00 91.50 86 ILE A N 1
ATOM 656 C CA . ILE A 1 86 ? 2.920 -5.713 5.578 1.00 91.50 86 ILE A CA 1
ATOM 657 C C . ILE A 1 86 ? 4.012 -6.258 4.655 1.00 91.50 86 ILE A C 1
ATOM 659 O O . ILE A 1 86 ? 3.847 -7.323 4.064 1.00 91.50 86 ILE A O 1
ATOM 663 N N . LEU A 1 87 ? 5.168 -5.588 4.603 1.00 89.38 87 LEU A N 1
ATOM 664 C CA . LEU A 1 87 ? 6.298 -6.004 3.772 1.00 89.38 87 LEU A CA 1
ATOM 665 C C . LEU A 1 87 ? 6.815 -7.397 4.160 1.00 89.38 87 LEU A C 1
ATOM 667 O O . LEU A 1 87 ? 7.075 -8.228 3.294 1.00 89.38 87 LEU A O 1
ATOM 671 N N . ARG A 1 88 ? 6.914 -7.689 5.464 1.00 91.38 88 ARG A N 1
ATOM 672 C CA . ARG A 1 88 ? 7.301 -9.021 5.951 1.00 91.38 88 ARG A CA 1
ATOM 673 C C . ARG A 1 88 ? 6.300 -10.100 5.539 1.00 91.38 88 ARG A C 1
ATOM 675 O O . ARG A 1 88 ? 6.729 -11.183 5.163 1.00 91.38 88 ARG A O 1
ATOM 682 N N . ALA A 1 89 ? 4.999 -9.825 5.624 1.00 95.06 89 ALA A N 1
ATOM 683 C CA . ALA A 1 89 ? 3.966 -10.779 5.226 1.00 95.06 89 ALA A CA 1
ATOM 684 C C . ALA A 1 89 ? 3.995 -11.049 3.716 1.00 95.06 89 ALA A C 1
ATOM 686 O O . ALA A 1 89 ? 3.923 -12.203 3.299 1.00 95.06 89 ALA A O 1
ATOM 687 N N . LEU A 1 90 ? 4.182 -10.014 2.896 1.00 94.81 90 LEU A N 1
ATOM 688 C CA . LEU A 1 90 ? 4.361 -10.173 1.451 1.00 94.81 90 LEU A CA 1
ATOM 689 C C . LEU A 1 90 ? 5.599 -11.028 1.122 1.00 94.81 90 LEU A C 1
ATOM 691 O O . LEU A 1 90 ? 5.509 -11.952 0.316 1.00 94.81 90 LEU A O 1
ATOM 695 N N . ASN A 1 91 ? 6.713 -10.804 1.824 1.00 94.12 91 ASN A N 1
ATOM 696 C CA . ASN A 1 91 ? 7.982 -11.520 1.623 1.00 94.12 91 ASN A CA 1
ATOM 697 C C . ASN A 1 91 ? 8.069 -12.896 2.298 1.00 94.12 91 ASN A C 1
ATOM 699 O O . ASN A 1 91 ? 9.109 -13.546 2.223 1.00 94.12 91 ASN A O 1
ATOM 703 N N . ALA A 1 92 ? 6.997 -13.360 2.946 1.00 93.00 92 ALA A N 1
ATOM 704 C CA . ALA A 1 92 ? 6.913 -14.734 3.441 1.00 93.00 92 ALA A CA 1
ATOM 705 C C . ALA A 1 92 ? 6.667 -15.755 2.311 1.00 93.00 92 ALA A C 1
ATOM 707 O O . ALA A 1 92 ? 6.795 -16.958 2.530 1.00 93.00 92 ALA A O 1
ATOM 708 N N . GLY A 1 93 ? 6.286 -15.282 1.117 1.00 88.94 93 GLY A N 1
ATOM 709 C CA . GLY A 1 93 ? 6.099 -16.106 -0.075 1.00 88.94 93 GLY A CA 1
ATOM 710 C C . GLY A 1 93 ? 7.391 -16.368 -0.860 1.00 88.94 93 GLY A C 1
ATOM 711 O O . GLY A 1 93 ? 8.494 -16.026 -0.446 1.00 88.94 93 GLY A O 1
ATOM 712 N N . ALA A 1 94 ? 7.239 -16.973 -2.041 1.00 86.31 94 ALA A N 1
ATOM 713 C CA . ALA A 1 94 ? 8.357 -17.309 -2.930 1.00 86.31 94 ALA A CA 1
ATOM 714 C C . ALA A 1 94 ? 8.962 -16.099 -3.670 1.00 86.31 94 ALA A C 1
ATOM 716 O O . ALA A 1 94 ? 10.057 -16.201 -4.217 1.00 86.31 94 ALA A O 1
ATOM 717 N N . ARG A 1 95 ? 8.239 -14.976 -3.715 1.00 91.69 95 ARG A N 1
ATOM 718 C CA . ARG A 1 95 ? 8.615 -13.751 -4.428 1.00 91.69 95 ARG A CA 1
ATOM 719 C C . ARG A 1 95 ? 8.991 -12.658 -3.448 1.00 91.69 95 ARG A C 1
ATOM 721 O O . ARG A 1 95 ? 8.397 -12.569 -2.373 1.00 91.69 95 ARG A O 1
ATOM 728 N N . GLN A 1 96 ? 9.948 -11.823 -3.836 1.00 93.44 96 GLN A N 1
ATOM 729 C CA . GLN A 1 96 ? 10.312 -10.645 -3.066 1.00 93.44 96 GLN A CA 1
ATOM 730 C C . GLN A 1 96 ? 9.541 -9.425 -3.563 1.00 93.44 96 GLN A C 1
ATOM 732 O O . GLN A 1 96 ? 9.485 -9.116 -4.751 1.00 93.44 96 GLN A O 1
ATOM 737 N N . PHE A 1 97 ? 8.967 -8.717 -2.609 1.00 92.06 97 PHE A N 1
ATOM 738 C CA . PHE A 1 97 ? 8.327 -7.430 -2.737 1.00 92.06 97 PHE A CA 1
ATOM 739 C C . PHE A 1 97 ? 9.238 -6.376 -2.128 1.00 92.06 97 PHE A C 1
ATOM 741 O O . PHE A 1 97 ? 9.796 -6.537 -1.039 1.00 92.06 97 PHE A O 1
ATOM 748 N N . GLN A 1 98 ? 9.352 -5.268 -2.837 1.00 87.88 98 GLN A N 1
ATOM 749 C CA . GLN A 1 98 ? 10.044 -4.067 -2.402 1.00 87.88 98 GLN A CA 1
ATOM 750 C C . GLN A 1 98 ? 9.091 -2.872 -2.505 1.00 87.88 98 GLN A C 1
ATOM 752 O O . GLN A 1 98 ? 8.121 -2.932 -3.269 1.00 87.88 98 GLN A O 1
ATOM 757 N N . PRO A 1 99 ? 9.331 -1.782 -1.761 1.00 81.50 99 PRO A N 1
ATOM 758 C CA . PRO A 1 99 ? 8.604 -0.539 -1.983 1.00 81.50 99 PRO A CA 1
ATOM 759 C C . PRO A 1 99 ? 8.692 -0.143 -3.465 1.00 81.50 99 PRO A C 1
ATOM 761 O O . PRO A 1 99 ? 9.784 -0.103 -4.037 1.00 81.50 99 PRO A O 1
ATOM 764 N N . ALA A 1 100 ?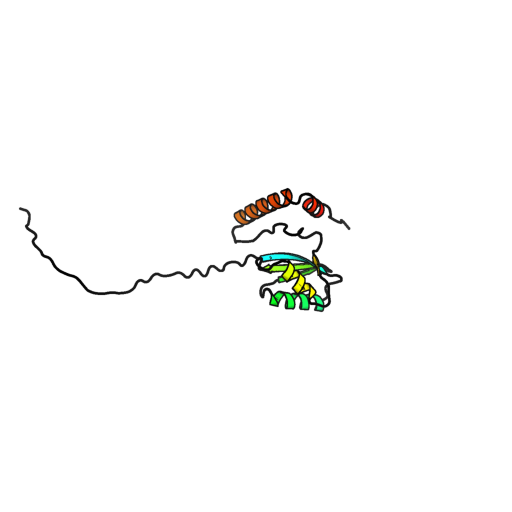 7.554 0.121 -4.107 1.00 78.00 100 ALA A N 1
ATOM 765 C CA . ALA A 1 100 ? 7.564 0.634 -5.473 1.00 78.00 100 ALA A CA 1
ATOM 766 C C . ALA A 1 100 ? 7.991 2.112 -5.450 1.00 78.00 100 ALA A C 1
ATOM 768 O O . ALA A 1 100 ? 7.253 2.967 -4.962 1.00 78.00 100 ALA A O 1
ATOM 769 N N . VAL A 1 101 ? 9.184 2.427 -5.970 1.00 55.44 101 VAL A N 1
ATOM 770 C CA . VAL A 1 101 ? 9.644 3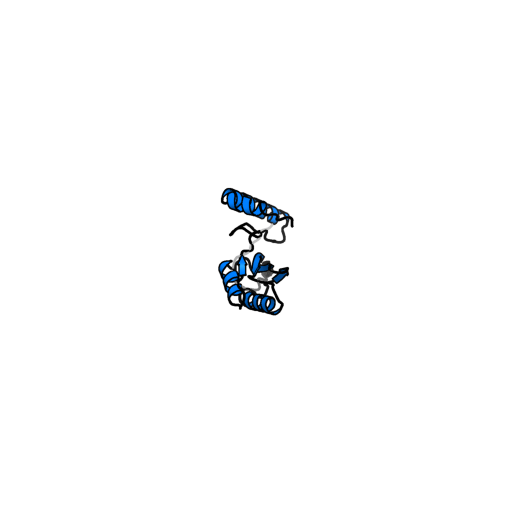.818 -6.117 1.00 55.44 101 VAL A CA 1
ATOM 771 C C . VAL A 1 101 ? 8.746 4.510 -7.146 1.00 55.44 101 VAL A C 1
ATOM 773 O O . VAL A 1 101 ? 8.590 4.021 -8.261 1.00 55.44 101 VAL A O 1
ATOM 776 N N . GLY A 1 102 ? 8.091 5.592 -6.723 1.00 53.19 102 GLY A N 1
ATOM 777 C CA . GLY A 1 102 ? 6.967 6.233 -7.423 1.00 53.19 102 GLY A CA 1
ATOM 778 C C . GLY A 1 102 ? 5.664 6.208 -6.617 1.00 53.19 102 GLY A C 1
ATOM 779 O O . GLY A 1 102 ? 4.757 6.997 -6.870 1.00 53.19 102 GLY A O 1
ATOM 780 N N . ALA A 1 103 ? 5.590 5.375 -5.579 1.00 46.59 103 ALA A N 1
ATOM 781 C CA . ALA A 1 103 ? 4.456 5.320 -4.678 1.00 46.59 103 ALA A CA 1
ATOM 782 C C . ALA A 1 103 ? 4.933 5.387 -3.225 1.00 46.59 103 ALA A C 1
ATOM 784 O O . ALA A 1 103 ? 5.473 4.437 -2.666 1.00 46.59 103 ALA A O 1
ATOM 785 N N . THR A 1 104 ? 4.725 6.569 -2.645 1.00 49.22 104 THR A N 1
ATOM 786 C CA . THR A 1 104 ? 5.056 6.962 -1.271 1.00 49.22 104 THR A CA 1
ATOM 787 C C . THR A 1 104 ? 6.530 6.768 -0.918 1.00 49.22 104 THR A C 1
ATOM 789 O O . THR A 1 104 ? 6.958 5.694 -0.501 1.00 49.22 104 THR A O 1
ATOM 792 N N . ALA A 1 105 ? 7.309 7.852 -0.991 1.00 56.81 105 ALA A N 1
ATOM 793 C CA . ALA A 1 105 ? 8.467 7.962 -0.113 1.00 56.81 105 ALA A CA 1
ATOM 794 C C . ALA A 1 105 ? 8.028 7.588 1.313 1.00 56.81 105 ALA A C 1
ATOM 796 O O . ALA A 1 105 ? 6.898 7.873 1.712 1.00 56.81 105 ALA A O 1
ATOM 797 N N . GLN A 1 106 ? 8.879 6.873 2.039 1.00 58.22 106 GLN A N 1
ATOM 798 C CA . GLN A 1 106 ? 8.559 6.321 3.351 1.00 58.22 106 GLN A CA 1
ATOM 799 C C . GLN A 1 106 ? 7.912 7.401 4.246 1.00 58.22 106 GLN A C 1
ATOM 801 O O . GLN A 1 106 ? 8.494 8.457 4.482 1.00 58.22 106 GLN A O 1
ATOM 806 N N . GLY A 1 107 ? 6.669 7.173 4.684 1.00 66.44 107 GLY A N 1
ATOM 807 C CA . GLY A 1 107 ? 5.920 8.131 5.506 1.00 66.44 107 GLY A CA 1
ATOM 808 C C . GLY A 1 107 ? 5.238 9.286 4.759 1.00 66.44 107 GLY A C 1
ATOM 809 O O . GLY A 1 107 ? 4.734 10.189 5.426 1.00 66.44 107 GLY A O 1
ATOM 810 N N . PHE A 1 108 ? 5.187 9.280 3.420 1.00 76.88 108 PHE A N 1
ATOM 811 C CA . PHE A 1 108 ? 4.395 10.257 2.672 1.00 76.88 108 PHE A CA 1
ATOM 812 C C . PHE A 1 108 ? 2.919 10.145 3.094 1.00 76.88 108 PHE A C 1
ATOM 814 O O . PHE A 1 108 ? 2.364 9.041 3.062 1.00 76.88 108 PHE A O 1
ATOM 821 N N . PRO A 1 109 ? 2.274 11.253 3.494 1.00 77.50 109 PRO A N 1
ATOM 822 C CA . PRO A 1 109 ? 0.902 11.236 3.974 1.00 77.50 109 PRO A CA 1
ATOM 823 C C . PRO A 1 109 ? -0.046 10.626 2.951 1.00 77.50 109 PRO A C 1
ATOM 825 O O . PRO A 1 109 ? 0.085 10.843 1.746 1.00 77.50 109 PRO A O 1
ATOM 828 N N . THR A 1 110 ? -1.032 9.888 3.442 1.00 78.69 110 THR A N 1
ATOM 829 C CA . THR A 1 110 ? -2.143 9.379 2.641 1.00 78.69 110 THR A CA 1
ATOM 830 C C . THR A 1 110 ? -3.419 10.075 3.080 1.00 78.69 110 THR A C 1
ATOM 832 O O . THR A 1 110 ? -3.585 10.430 4.249 1.00 78.69 110 THR A O 1
ATOM 835 N N . ARG A 1 111 ? -4.315 10.328 2.125 1.00 80.69 111 ARG A N 1
ATOM 836 C CA . ARG A 1 111 ? -5.642 10.837 2.452 1.00 80.69 111 ARG A CA 1
ATOM 837 C C . ARG A 1 111 ? -6.436 9.694 3.079 1.00 80.69 111 ARG A C 1
ATOM 839 O O . ARG A 1 111 ? -6.605 8.653 2.450 1.00 80.69 111 ARG A O 1
ATOM 846 N N . VAL A 1 112 ? -6.909 9.907 4.299 1.00 79.69 112 VAL A N 1
ATOM 847 C CA . VAL A 1 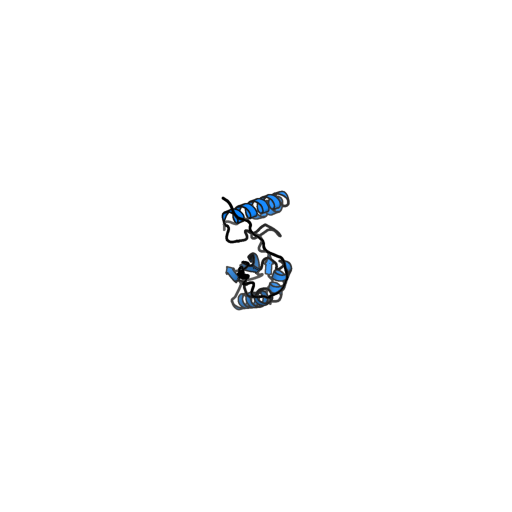112 ? -7.842 9.007 4.984 1.00 79.69 112 VAL A CA 1
ATOM 848 C C . VAL A 1 112 ? -9.251 9.493 4.671 1.00 79.69 112 VAL A C 1
ATOM 850 O O . VAL A 1 112 ? -9.484 10.692 4.731 1.00 79.69 112 VAL A O 1
ATOM 853 N N . ASP A 1 113 ? -10.154 8.585 4.306 1.00 81.88 113 ASP A N 1
ATOM 854 C CA . ASP A 1 113 ? -11.577 8.892 4.135 1.00 81.88 113 ASP A CA 1
ATOM 855 C C . ASP A 1 113 ? -12.292 8.692 5.474 1.00 81.88 113 ASP A C 1
ATOM 857 O O . ASP A 1 113 ? -12.367 7.567 5.979 1.00 81.88 113 ASP A O 1
ATOM 861 N N . THR A 1 114 ? -12.778 9.780 6.070 1.00 84.44 114 THR A N 1
ATOM 862 C CA . THR A 1 114 ? -13.557 9.741 7.317 1.00 84.44 114 THR A CA 1
ATOM 863 C C . THR A 1 114 ? -15.038 10.041 7.092 1.00 84.44 114 THR A C 1
ATOM 865 O O . THR A 1 114 ? -15.757 10.296 8.059 1.00 84.44 114 THR A O 1
ATOM 868 N N . GLY A 1 115 ? -15.504 10.079 5.839 1.00 79.31 115 GLY A N 1
ATOM 869 C CA . GLY A 1 115 ? -16.854 10.524 5.483 1.00 79.31 115 GLY A CA 1
ATOM 870 C C . GLY A 1 115 ? -17.060 12.045 5.540 1.00 79.31 115 GLY A C 1
ATOM 871 O O . GLY A 1 115 ? -18.193 12.504 5.404 1.00 79.31 115 GLY A O 1
ATOM 872 N N . ASP A 1 116 ? -15.989 12.828 5.714 1.00 87.06 116 ASP A N 1
ATOM 873 C CA . ASP A 1 116 ? -15.985 14.297 5.650 1.00 87.06 116 ASP A CA 1
ATOM 874 C C . ASP A 1 116 ? -14.965 14.754 4.592 1.00 87.06 116 ASP A C 1
ATOM 876 O O . ASP A 1 116 ? -13.800 15.004 4.917 1.00 87.06 116 ASP A O 1
ATOM 880 N N . PRO A 1 117 ? -15.383 14.881 3.318 1.00 81.00 117 PRO A N 1
ATOM 881 C CA . PRO A 1 117 ? -14.458 15.146 2.222 1.00 81.00 117 PRO A CA 1
ATOM 882 C C . PRO A 1 117 ? -13.643 16.429 2.403 1.00 81.00 117 PRO A C 1
ATOM 884 O O . PRO A 1 117 ? -12.457 16.443 2.083 1.00 81.00 117 PRO A O 1
ATOM 887 N N . ALA A 1 118 ? -14.258 17.488 2.940 1.00 87.69 118 ALA A N 1
ATOM 888 C CA . ALA A 1 118 ? -13.595 18.774 3.134 1.00 87.69 118 ALA A CA 1
ATOM 889 C C . ALA A 1 118 ? -12.553 18.704 4.260 1.00 87.69 118 ALA A C 1
ATOM 891 O O . ALA A 1 118 ? -11.442 19.221 4.115 1.00 87.69 118 ALA A O 1
ATOM 892 N N . GLY A 1 119 ? -12.886 18.035 5.368 1.00 79.94 119 GLY A N 1
ATOM 893 C CA . GLY A 1 119 ? -11.945 17.794 6.459 1.00 79.94 119 GLY A CA 1
ATOM 894 C C . GLY A 1 119 ? -10.789 16.879 6.055 1.00 79.94 119 GLY A C 1
ATOM 895 O O . GLY A 1 119 ? -9.646 17.129 6.446 1.00 79.94 119 GLY A O 1
ATOM 896 N N . ASP A 1 120 ? -11.063 15.851 5.252 1.00 75.62 120 ASP A N 1
ATOM 897 C CA . ASP A 1 120 ? -10.056 14.911 4.749 1.00 75.62 120 ASP A CA 1
ATOM 898 C C . ASP A 1 120 ? -9.045 15.597 3.832 1.00 75.62 120 ASP A C 1
ATOM 900 O O . ASP A 1 120 ? -7.836 15.408 3.993 1.00 75.62 120 ASP A O 1
ATOM 904 N N . ASP A 1 121 ? -9.525 16.440 2.916 1.00 80.88 121 ASP A N 1
ATOM 905 C CA . ASP A 1 121 ? -8.666 17.198 2.006 1.00 80.88 121 ASP A CA 1
ATOM 906 C C . ASP A 1 121 ? -7.789 18.200 2.760 1.00 80.88 121 ASP A C 1
ATOM 908 O O . ASP A 1 121 ? -6.592 18.322 2.474 1.00 80.88 121 ASP A O 1
ATOM 912 N N . LEU A 1 122 ? -8.342 18.872 3.774 1.00 88.12 122 LEU A N 1
ATOM 913 C CA . LEU A 1 122 ? -7.580 19.800 4.603 1.00 88.12 122 LEU A CA 1
ATOM 914 C C . LEU A 1 122 ? -6.488 19.074 5.402 1.00 88.12 122 LEU A C 1
ATOM 916 O O . LEU A 1 122 ? -5.326 19.485 5.369 1.00 88.12 122 LEU A O 1
ATOM 920 N N . ARG A 1 123 ? -6.831 17.973 6.085 1.00 83.88 123 ARG A N 1
ATOM 921 C CA . ARG A 1 123 ? -5.867 17.166 6.857 1.00 83.88 123 ARG A CA 1
ATOM 922 C C . ARG A 1 123 ? -4.756 16.619 5.970 1.00 83.88 123 ARG A C 1
ATOM 924 O O . ARG A 1 123 ? -3.585 16.698 6.339 1.00 83.88 123 ARG A O 1
ATOM 931 N N . TYR A 1 124 ? -5.120 16.096 4.801 1.00 82.56 124 TYR A N 1
ATOM 932 C CA . TYR A 1 124 ? -4.163 15.582 3.832 1.00 82.56 124 TYR A CA 1
ATOM 933 C C . TYR A 1 124 ? -3.217 16.675 3.332 1.00 82.56 124 TYR A C 1
ATOM 935 O O . TYR A 1 124 ? -2.006 16.466 3.307 1.00 82.56 124 TYR A O 1
ATOM 943 N N . THR A 1 125 ? -3.750 17.848 2.985 1.00 84.31 125 THR A N 1
ATOM 944 C CA . THR A 1 125 ? -2.950 18.979 2.492 1.00 84.31 125 THR A CA 1
ATOM 945 C C . THR A 1 125 ? -1.942 19.440 3.542 1.00 84.31 125 THR A C 1
ATOM 947 O O . THR A 1 125 ? -0.755 19.535 3.240 1.00 84.31 125 THR A O 1
ATOM 950 N N . ILE A 1 126 ? -2.381 19.618 4.793 1.00 85.38 126 ILE A N 1
ATOM 951 C CA . ILE A 1 126 ? -1.505 20.017 5.907 1.00 85.38 126 ILE A CA 1
ATOM 952 C C . ILE A 1 126 ? -0.406 18.977 6.136 1.00 85.38 126 ILE A C 1
ATOM 954 O O . ILE A 1 126 ? 0.771 19.323 6.249 1.00 85.38 126 ILE A O 1
ATOM 958 N N . ALA A 1 127 ? -0.769 17.693 6.185 1.00 78.69 127 ALA A N 1
ATOM 959 C CA . ALA A 1 127 ? 0.203 16.626 6.380 1.00 78.69 127 ALA A CA 1
ATOM 960 C C . ALA A 1 127 ? 1.211 16.583 5.223 1.00 78.69 127 ALA A C 1
ATOM 962 O O . ALA A 1 127 ? 2.412 16.444 5.460 1.00 78.69 127 ALA A O 1
ATOM 963 N N . LYS A 1 128 ? 0.736 16.729 3.978 1.00 84.88 128 LYS A N 1
ATOM 964 C CA . LYS A 1 128 ? 1.569 16.747 2.770 1.00 84.88 128 LYS A CA 1
ATOM 965 C C . LYS A 1 128 ? 2.579 17.887 2.822 1.00 84.88 128 LYS A C 1
ATOM 967 O O . LYS A 1 128 ? 3.762 17.641 2.612 1.00 84.88 128 LYS A O 1
ATOM 972 N N . GLU A 1 129 ? 2.145 19.105 3.123 1.00 85.06 129 GLU A N 1
ATOM 973 C CA . GLU A 1 129 ? 3.036 20.265 3.233 1.00 85.06 129 GLU A CA 1
ATOM 974 C C . GLU A 1 129 ? 4.074 20.087 4.347 1.00 85.06 129 GLU A C 1
ATOM 976 O O . GLU A 1 129 ? 5.264 20.310 4.116 1.00 85.06 129 GLU A O 1
ATOM 981 N N . ALA A 1 130 ? 3.655 19.599 5.520 1.00 84.56 130 ALA A N 1
ATOM 982 C CA . ALA A 1 130 ? 4.562 19.307 6.629 1.00 84.56 130 ALA A CA 1
ATOM 983 C C . ALA A 1 130 ? 5.607 18.247 6.251 1.00 84.56 130 ALA A C 1
ATOM 985 O O . ALA A 1 130 ? 6.787 18.385 6.573 1.00 84.56 130 ALA A O 1
ATOM 986 N N . TRP A 1 131 ? 5.200 17.206 5.524 1.00 85.50 131 TRP A N 1
ATOM 987 C CA . TRP A 1 131 ? 6.118 16.171 5.068 1.00 85.50 131 TRP A CA 1
ATOM 988 C C . TRP A 1 131 ? 7.099 16.696 4.014 1.00 85.50 131 TRP A C 1
ATOM 990 O O . TRP A 1 131 ? 8.290 16.410 4.120 1.00 85.50 131 TRP A O 1
ATOM 1000 N N . ILE A 1 132 ? 6.637 17.502 3.047 1.00 84.81 132 ILE A N 1
ATOM 1001 C CA . ILE A 1 132 ? 7.488 18.131 2.016 1.00 84.81 132 ILE A CA 1
ATOM 1002 C C . ILE A 1 132 ? 8.542 19.033 2.659 1.00 84.81 132 ILE A C 1
ATOM 1004 O O . ILE A 1 132 ? 9.694 19.024 2.228 1.00 84.81 132 ILE A O 1
ATOM 1008 N N . ALA A 1 133 ? 8.169 19.778 3.701 1.00 82.62 133 ALA A N 1
ATOM 1009 C CA . ALA A 1 133 ? 9.097 20.638 4.428 1.00 82.62 133 ALA A CA 1
ATOM 1010 C C . ALA A 1 133 ? 10.243 19.846 5.085 1.00 82.62 133 ALA A C 1
ATOM 1012 O O . ALA A 1 133 ? 11.373 20.329 5.129 1.00 82.62 133 ALA A O 1
ATOM 1013 N N . VAL A 1 134 ? 9.970 18.627 5.563 1.00 81.44 134 VAL A N 1
ATOM 1014 C CA . VAL A 1 134 ? 10.973 17.753 6.198 1.00 81.44 134 VAL A CA 1
ATOM 1015 C C . VAL A 1 134 ? 11.738 16.905 5.171 1.00 81.44 134 VAL A C 1
ATOM 1017 O O . VAL A 1 134 ? 12.909 16.593 5.383 1.00 81.44 134 VAL A O 1
ATOM 1020 N N . HIS A 1 135 ? 11.119 16.570 4.035 1.00 79.81 135 HIS A N 1
ATOM 1021 C CA . HIS A 1 135 ? 11.663 15.642 3.036 1.00 79.81 135 HIS A CA 1
ATOM 1022 C C . HIS A 1 135 ? 11.693 16.221 1.604 1.00 79.81 135 HIS A C 1
ATOM 1024 O O . HIS A 1 135 ? 11.229 15.570 0.660 1.00 79.81 135 HIS A O 1
ATOM 1030 N N . PRO A 1 136 ? 12.272 17.416 1.377 1.00 79.62 136 PRO A N 1
ATOM 1031 C CA . PRO A 1 136 ? 12.191 18.091 0.080 1.00 79.62 136 PRO A CA 1
ATOM 1032 C C . PRO A 1 136 ? 12.854 17.295 -1.056 1.00 79.62 136 PRO A C 1
ATOM 1034 O O . PRO A 1 136 ? 12.319 17.236 -2.159 1.00 79.62 136 PRO A O 1
ATOM 1037 N N . GLN A 1 137 ? 13.979 16.623 -0.788 1.00 76.19 137 GLN A N 1
ATOM 1038 C CA . GLN A 1 137 ? 14.686 15.801 -1.782 1.00 76.19 137 GLN A CA 1
ATOM 1039 C C . GLN A 1 137 ? 13.887 14.554 -2.180 1.00 76.19 137 GLN A C 1
ATOM 1041 O O . GLN A 1 137 ? 13.824 14.208 -3.357 1.00 76.19 137 GLN A O 1
ATOM 1046 N N . GLN A 1 138 ? 13.238 13.903 -1.212 1.00 75.62 138 GLN A N 1
ATOM 1047 C CA . GLN A 1 138 ? 12.397 12.735 -1.477 1.00 75.62 138 GLN A CA 1
ATOM 1048 C C . GLN A 1 138 ? 11.133 13.141 -2.238 1.00 75.62 138 GLN A C 1
ATOM 1050 O O . GLN A 1 138 ? 10.732 12.452 -3.171 1.00 75.62 138 GLN A O 1
ATOM 1055 N N . TYR A 1 139 ? 10.541 14.296 -1.907 1.00 78.38 139 TYR A N 1
ATOM 1056 C CA . TYR A 1 139 ? 9.440 14.850 -2.693 1.00 78.38 139 TYR A CA 1
ATOM 1057 C C . TYR A 1 139 ? 9.867 15.145 -4.134 1.00 78.38 139 TYR A C 1
ATOM 1059 O O . TYR A 1 139 ? 9.143 14.816 -5.069 1.00 78.38 139 TYR A O 1
ATOM 1067 N N . GLN A 1 140 ? 11.062 15.711 -4.323 1.00 73.81 140 GLN A N 1
ATOM 1068 C CA . GLN A 1 140 ? 11.604 16.005 -5.646 1.00 73.81 140 GLN A CA 1
ATOM 1069 C C . GLN A 1 140 ? 11.838 14.735 -6.478 1.00 73.81 140 GLN A C 1
ATOM 1071 O O . GLN A 1 140 ? 11.569 14.737 -7.673 1.00 73.81 140 GLN A O 1
ATOM 1076 N N . GLN A 1 141 ? 12.272 13.641 -5.849 1.00 70.75 141 GLN A N 1
ATOM 1077 C CA . GLN A 1 141 ? 12.373 12.324 -6.488 1.00 70.75 141 GLN A CA 1
ATOM 1078 C C . GLN A 1 141 ? 10.992 11.754 -6.844 1.00 70.75 141 GLN A C 1
ATOM 1080 O O . GLN A 1 141 ? 10.820 11.211 -7.929 1.00 70.75 141 GLN A O 1
ATOM 1085 N N . MET A 1 142 ? 9.983 11.937 -5.983 1.00 69.31 142 MET A N 1
ATOM 1086 C CA . MET A 1 142 ? 8.605 11.507 -6.262 1.00 69.31 142 MET A CA 1
ATOM 1087 C C . MET A 1 142 ? 7.969 12.244 -7.448 1.00 69.31 142 MET A C 1
ATOM 1089 O O . MET A 1 142 ? 7.233 11.629 -8.212 1.00 69.31 142 MET A O 1
ATOM 1093 N N . ILE A 1 143 ? 8.225 13.548 -7.605 1.00 74.38 143 ILE A N 1
ATOM 1094 C CA . ILE A 1 143 ? 7.725 14.335 -8.751 1.00 74.38 143 ILE A CA 1
ATOM 1095 C C . ILE A 1 143 ? 8.650 14.256 -9.979 1.00 74.38 143 ILE A C 1
ATOM 1097 O O . ILE A 1 143 ? 8.275 14.722 -11.052 1.00 74.38 143 ILE A O 1
ATOM 1101 N N . GLY A 1 144 ? 9.862 13.717 -9.808 1.00 55.00 144 GLY A N 1
ATOM 1102 C CA . GLY A 1 144 ? 10.956 13.746 -10.781 1.00 55.00 144 GLY A CA 1
ATOM 1103 C C . GLY A 1 144 ? 11.063 12.528 -11.701 1.00 55.00 144 GLY A C 1
ATOM 1104 O O . GLY A 1 144 ? 11.716 12.640 -12.731 1.00 55.00 144 GLY A O 1
ATOM 1105 N N . ASP A 1 145 ? 10.390 11.415 -11.401 1.00 49.25 145 ASP A N 1
ATOM 1106 C CA . ASP A 1 145 ? 10.343 10.229 -12.269 1.00 49.25 145 ASP A CA 1
ATOM 1107 C C . ASP A 1 145 ? 8.923 10.000 -12.806 1.00 49.25 145 ASP A C 1
ATOM 1109 O O . ASP A 1 145 ? 8.169 9.146 -12.346 1.00 49.25 145 ASP A O 1
ATOM 1113 N N . SER A 1 146 ? 8.554 10.761 -13.837 1.00 40.91 146 SER A N 1
ATOM 1114 C CA . SER A 1 146 ? 7.641 10.255 -14.865 1.00 40.91 146 SER A CA 1
ATOM 1115 C C . SER A 1 146 ? 8.498 9.714 -16.009 1.00 40.91 146 SER A C 1
ATOM 1117 O O . SER A 1 146 ? 8.868 10.497 -16.888 1.00 40.91 146 SER A O 1
ATOM 1119 N N . PRO A 1 147 ? 8.845 8.414 -16.057 1.00 38.88 147 PRO A N 1
ATOM 1120 C CA . PRO A 1 147 ? 9.319 7.846 -17.300 1.00 38.88 147 PRO A CA 1
ATOM 1121 C C . PRO A 1 147 ? 8.122 7.810 -18.252 1.00 38.88 147 PRO A C 1
ATOM 1123 O O . PRO A 1 147 ? 7.325 6.877 -18.247 1.00 38.88 147 PRO A O 1
ATOM 1126 N N . GLN A 1 148 ? 7.988 8.854 -19.070 1.00 39.16 148 GLN A N 1
ATOM 1127 C CA . GLN A 1 148 ? 7.358 8.704 -20.373 1.00 39.16 148 GLN A CA 1
ATOM 1128 C C . GLN A 1 148 ? 8.175 7.651 -21.130 1.00 39.16 148 GLN A C 1
ATOM 1130 O O . GLN A 1 148 ? 9.299 7.919 -21.560 1.00 39.16 148 GLN A O 1
ATOM 1135 N N . ARG A 1 149 ? 7.642 6.438 -21.238 1.00 36.06 149 ARG A N 1
ATOM 1136 C CA . ARG A 1 149 ? 8.009 5.479 -22.276 1.00 36.06 149 ARG A CA 1
ATOM 1137 C C . ARG A 1 149 ? 6.745 4.883 -22.855 1.00 36.06 149 ARG A C 1
ATOM 1139 O O . ARG A 1 149 ? 5.862 4.521 -22.050 1.00 36.06 149 ARG A O 1
#

pLDDT: mean 74.78, std 19.63, range [34.59, 97.12]

Foldseek 3Di:
DDDDDDDDDDDDDDDDDDDPPPPPPPPPPQVQFKDKFKKFKPFFDDPVLVVQLLVLVCVVPVPWDWDDDTRMIIIIGRPVDDPVSSLVSSVVDPIHIDGDQLTDDVQQDDQTCRVDVVVSVVVNVVSNVVVCVVCVVSVCSNVVDPPPD